Protein AF-A0A6P1VXN0-F1 (afdb_monomer)

Foldseek 3Di:
DDDDDDDDDPDPPPPPPPPPFDFDPDDPQPLQDPLDTHGPDDFAFDPVVLVVLLVPDFLCVLVVVQDDWDDDPQWIWDCDPQDDDDDIQWIGHRVVQKIARPPPGDMDHSLSVCCRRSVDDSVSSSVVSCVVVVHRTHTDDPPPCPDPPPDDDPD

Sequence (155 aa):
MDTALNTKLPGIERRQAVIKISYSGSDANPNTPASYKKPLSNPMIDSYFLDKLRAQADIVFIIGELWEIKKAGSNYKGCCPFHTEKSPSFSVSPSKQIFKCYGCGKGGDLFRFVQDFKRLTFSEAVHYVADRYNETVIYERPINRTRSRFHDLDL

pLDDT: mean 82.12, std 21.3, range [31.36, 98.81]

Solvent-accessible surface area (backbone atoms only — not comparable to full-atom values): 9958 Å² total; per-residue (Å²): 140,83,84,78,84,84,79,79,73,86,73,80,78,74,77,81,75,76,76,88,72,56,62,52,81,80,74,89,52,92,69,59,38,90,86,59,65,53,53,74,59,89,74,53,64,27,62,68,55,53,52,52,50,58,72,70,55,53,43,60,61,60,45,52,77,75,42,80,62,41,84,54,88,86,31,30,34,23,58,44,93,87,51,95,68,92,62,67,40,20,38,36,34,67,92,74,44,34,40,38,27,74,77,81,65,53,64,40,42,52,54,55,48,41,16,71,72,58,73,38,54,70,68,44,22,50,41,45,54,27,59,80,70,75,47,80,89,55,61,51,77,82,80,80,78,72,77,81,75,83,70,86,83,91,126

Structure (mmCIF, N/CA/C/O backbone):
data_AF-A0A6P1VXN0-F1
#
_entry.id   AF-A0A6P1VXN0-F1
#
loop_
_atom_site.group_PDB
_atom_site.id
_atom_site.type_symbol
_atom_site.label_atom_id
_atom_site.label_alt_id
_atom_site.label_comp_id
_atom_site.label_asym_id
_atom_site.label_entity_id
_atom_site.label_seq_id
_atom_site.pdbx_PDB_ins_code
_atom_site.Cartn_x
_atom_site.Cartn_y
_atom_site.Cartn_z
_atom_site.occupancy
_atom_site.B_iso_or_equiv
_atom_site.auth_seq_id
_atom_site.auth_comp_id
_atom_site.auth_asym_id
_atom_site.auth_atom_id
_atom_site.pdbx_PDB_model_num
ATOM 1 N N . MET A 1 1 ? 7.209 42.919 -34.177 1.00 42.38 1 MET A N 1
ATOM 2 C CA . MET A 1 1 ? 7.849 41.910 -35.051 1.00 42.38 1 MET A CA 1
ATOM 3 C C . MET A 1 1 ? 8.974 41.348 -34.213 1.00 42.38 1 MET A C 1
ATOM 5 O O . MET A 1 1 ? 10.085 41.838 -34.306 1.00 42.38 1 MET A O 1
ATOM 9 N N . ASP A 1 2 ? 8.658 40.417 -33.316 1.00 31.36 2 ASP A N 1
ATOM 10 C CA . ASP A 1 2 ? 9.599 39.991 -32.278 1.00 31.36 2 ASP A CA 1
ATOM 11 C C . ASP A 1 2 ? 9.787 38.485 -32.371 1.00 31.36 2 ASP A C 1
ATOM 13 O O . ASP A 1 2 ? 8.988 37.687 -31.884 1.00 31.36 2 ASP A O 1
ATOM 17 N N . THR A 1 3 ? 10.840 38.109 -33.090 1.00 35.53 3 THR A N 1
ATOM 18 C CA . THR A 1 3 ? 11.276 36.728 -33.260 1.00 35.53 3 THR A CA 1
ATOM 19 C C . THR A 1 3 ? 12.139 36.361 -32.056 1.00 35.53 3 THR A C 1
ATOM 21 O O . THR A 1 3 ? 13.299 36.761 -31.967 1.00 35.53 3 THR A O 1
ATOM 24 N N . ALA A 1 4 ? 11.563 35.631 -31.101 1.00 37.44 4 ALA A N 1
ATOM 25 C CA . ALA A 1 4 ? 12.277 35.136 -29.931 1.00 37.44 4 ALA A CA 1
ATOM 26 C C . ALA A 1 4 ? 13.344 34.100 -30.329 1.00 37.44 4 ALA A C 1
ATOM 28 O O . ALA A 1 4 ? 13.081 33.152 -31.072 1.00 37.44 4 ALA A O 1
ATOM 29 N N . LEU A 1 5 ? 14.556 34.301 -29.805 1.00 39.12 5 LEU A N 1
ATOM 30 C CA . LEU A 1 5 ? 15.696 33.405 -29.943 1.00 39.12 5 LEU A CA 1
ATOM 31 C C . LEU A 1 5 ? 15.384 32.037 -29.317 1.00 39.12 5 LEU A C 1
ATOM 33 O O . LEU A 1 5 ? 15.075 31.915 -28.134 1.00 39.12 5 LEU A O 1
ATOM 37 N N . ASN A 1 6 ? 15.518 31.007 -30.141 1.00 36.41 6 ASN A N 1
ATOM 38 C CA . ASN A 1 6 ? 15.432 29.597 -29.803 1.00 36.41 6 ASN A CA 1
ATOM 39 C C . ASN A 1 6 ? 16.702 29.146 -29.056 1.00 36.41 6 ASN A C 1
ATOM 41 O O . ASN A 1 6 ? 17.713 28.838 -29.688 1.00 36.41 6 ASN A O 1
ATOM 45 N N . THR A 1 7 ? 16.668 29.078 -27.725 1.00 35.34 7 THR A N 1
ATOM 46 C CA . THR A 1 7 ? 17.678 28.355 -26.934 1.00 35.34 7 THR A CA 1
ATOM 47 C C . THR A 1 7 ? 17.169 26.960 -26.599 1.00 35.34 7 THR A C 1
ATOM 49 O O . THR A 1 7 ? 16.575 26.685 -25.558 1.00 35.34 7 THR A O 1
ATOM 52 N N . LYS A 1 8 ? 17.434 26.046 -27.531 1.00 39.56 8 LYS A N 1
ATOM 53 C CA . LYS A 1 8 ? 17.284 24.603 -27.364 1.00 39.56 8 LYS A CA 1
ATOM 54 C C . LYS A 1 8 ? 18.252 24.133 -26.269 1.00 39.56 8 LYS A C 1
ATOM 56 O O . LYS A 1 8 ? 19.452 24.018 -26.509 1.00 39.56 8 LYS A O 1
ATOM 61 N N . LEU A 1 9 ? 17.742 23.873 -25.064 1.00 39.38 9 LEU A N 1
ATOM 62 C CA . LEU A 1 9 ? 18.465 23.096 -24.052 1.00 39.38 9 LEU A CA 1
ATOM 63 C C . LEU A 1 9 ? 18.841 21.738 -24.676 1.00 39.38 9 LEU A C 1
ATOM 65 O O . LEU A 1 9 ? 17.969 21.109 -25.286 1.00 39.38 9 LEU A O 1
ATOM 69 N N . PRO A 1 10 ? 20.098 21.267 -24.569 1.00 36.75 10 PRO A N 1
ATOM 70 C CA . PRO A 1 10 ? 20.485 19.977 -25.116 1.00 36.75 10 PRO A CA 1
ATOM 71 C C . PRO A 1 10 ? 19.831 18.878 -24.276 1.00 36.75 10 PRO A C 1
ATOM 73 O O . PRO A 1 10 ? 20.338 18.454 -23.239 1.00 36.75 10 PRO A O 1
ATOM 76 N N . GLY A 1 11 ? 18.653 18.447 -24.725 1.00 36.84 11 GLY A N 1
ATOM 77 C CA . GLY A 1 11 ? 17.973 17.273 -24.217 1.00 36.84 11 GLY A CA 1
ATOM 78 C C . GLY A 1 11 ? 18.866 16.063 -24.439 1.00 36.84 11 GLY A C 1
ATOM 79 O O . GLY A 1 11 ? 19.146 15.680 -25.572 1.00 36.84 11 GLY A O 1
ATOM 80 N N . ILE A 1 12 ? 19.318 15.465 -23.341 1.00 44.69 12 ILE A N 1
ATOM 81 C CA . ILE A 1 12 ? 19.850 14.109 -23.337 1.00 44.69 12 ILE A CA 1
ATOM 82 C C . ILE A 1 12 ? 18.691 13.216 -23.786 1.00 44.69 12 ILE A C 1
ATOM 84 O O . ILE A 1 12 ? 17.865 12.803 -22.972 1.00 44.69 12 ILE A O 1
ATOM 88 N N . GLU A 1 13 ? 18.603 12.932 -25.085 1.00 42.88 13 GLU A N 1
ATOM 89 C CA . GLU A 1 13 ? 17.807 11.821 -25.591 1.00 42.88 13 GLU A CA 1
ATOM 90 C C . GLU A 1 13 ? 18.414 10.548 -25.002 1.00 42.88 13 GLU A C 1
ATOM 92 O O . GLU A 1 13 ? 19.353 9.950 -25.537 1.00 42.88 13 GLU A O 1
ATOM 97 N N . ARG A 1 14 ? 17.910 10.150 -23.829 1.00 49.09 14 ARG A N 1
ATOM 98 C CA . ARG A 1 14 ? 18.186 8.848 -23.237 1.00 49.09 14 ARG A CA 1
ATOM 99 C C . ARG A 1 14 ? 17.626 7.814 -24.205 1.00 49.09 14 ARG A C 1
ATOM 101 O O . ARG A 1 14 ? 16.465 7.435 -24.097 1.00 49.09 14 ARG A O 1
ATOM 108 N N . ARG A 1 15 ? 18.451 7.364 -25.156 1.00 41.81 15 ARG A N 1
ATOM 109 C CA . ARG A 1 15 ? 18.159 6.211 -26.010 1.00 41.81 15 ARG A CA 1
ATOM 110 C C . ARG A 1 15 ? 17.721 5.072 -25.091 1.00 41.81 15 ARG A C 1
ATOM 112 O O . ARG A 1 15 ? 18.537 4.527 -24.333 1.00 41.81 15 ARG A O 1
ATOM 119 N N . GLN A 1 16 ? 16.427 4.768 -25.115 1.00 35.69 16 GLN A N 1
ATOM 120 C CA . GLN A 1 16 ? 15.846 3.602 -24.471 1.00 35.69 16 GLN A CA 1
ATOM 121 C C . GLN A 1 16 ? 16.356 2.376 -25.231 1.00 35.69 16 GLN A C 1
ATOM 123 O O . GLN A 1 16 ? 15.726 1.877 -26.155 1.00 35.69 16 GLN A O 1
ATOM 128 N N . ALA A 1 17 ? 17.553 1.907 -24.883 1.00 40.16 17 ALA A N 1
ATOM 129 C CA . ALA A 1 17 ? 17.945 0.550 -25.216 1.00 40.16 17 ALA A CA 1
ATOM 130 C C . ALA A 1 17 ? 17.149 -0.355 -24.275 1.00 40.16 17 ALA A C 1
ATOM 132 O O . ALA A 1 17 ? 17.492 -0.484 -23.099 1.00 40.16 17 ALA A O 1
ATOM 133 N N . VAL A 1 18 ? 16.041 -0.897 -24.779 1.00 41.38 18 VAL A N 1
ATOM 134 C CA . VAL A 1 18 ? 15.225 -1.882 -24.070 1.00 41.38 18 VAL A CA 1
ATOM 135 C C . VAL A 1 18 ? 16.138 -3.055 -23.717 1.00 41.38 18 VAL A C 1
ATOM 137 O O . VAL A 1 18 ? 16.689 -3.714 -24.601 1.00 41.38 18 VAL A O 1
ATOM 140 N N . ILE A 1 19 ? 16.354 -3.280 -22.422 1.00 53.78 19 ILE A N 1
ATOM 141 C CA . ILE A 1 19 ? 17.071 -4.457 -21.931 1.00 53.78 19 ILE A CA 1
ATOM 142 C C . ILE A 1 19 ? 16.295 -5.672 -22.445 1.00 53.78 19 ILE A C 1
ATOM 144 O O . ILE A 1 19 ? 15.108 -5.808 -22.154 1.00 53.78 19 ILE A O 1
ATOM 148 N N . LYS A 1 20 ? 16.939 -6.562 -23.209 1.00 52.31 20 LYS A N 1
ATOM 149 C CA . LYS A 1 20 ? 16.364 -7.878 -23.511 1.00 52.31 20 LYS A CA 1
ATOM 150 C C . LYS A 1 20 ? 16.425 -8.716 -22.234 1.00 52.31 20 LYS A C 1
ATOM 152 O O . LYS A 1 20 ? 17.360 -9.483 -22.033 1.00 52.31 20 LYS A O 1
ATOM 157 N N . ILE A 1 21 ? 15.470 -8.498 -21.336 1.00 58.91 21 ILE A N 1
ATOM 158 C CA . ILE A 1 21 ? 15.250 -9.367 -20.186 1.00 58.91 21 ILE A CA 1
ATOM 159 C C . ILE A 1 21 ? 14.633 -10.650 -20.742 1.00 58.91 21 ILE A C 1
ATOM 161 O O . ILE A 1 21 ? 13.598 -10.615 -21.405 1.00 58.91 21 ILE A O 1
ATOM 165 N N . SER A 1 22 ? 15.296 -11.779 -20.522 1.00 60.34 22 SER A N 1
ATOM 166 C CA . SER A 1 22 ? 14.689 -13.084 -20.763 1.00 60.34 22 SER A CA 1
ATOM 167 C C . SER A 1 22 ? 13.747 -13.389 -19.601 1.00 60.34 22 SER A C 1
ATOM 169 O O . SER A 1 22 ? 14.116 -13.175 -18.446 1.00 60.34 22 SER A O 1
ATOM 171 N N . TYR A 1 23 ? 12.551 -13.888 -19.894 1.00 65.56 23 TYR A N 1
ATOM 172 C CA . TYR A 1 23 ? 11.513 -14.167 -18.901 1.00 65.56 23 TYR A CA 1
ATOM 173 C C . TYR A 1 23 ? 11.231 -15.674 -18.832 1.00 65.56 23 TYR A C 1
ATOM 175 O O . TYR A 1 23 ? 11.302 -16.348 -19.862 1.00 65.56 23 TYR A O 1
ATOM 183 N N . SER A 1 24 ? 10.915 -16.217 -17.652 1.00 63.59 24 SER A N 1
ATOM 184 C CA . SER A 1 24 ? 10.372 -17.581 -17.541 1.00 63.59 24 SER A CA 1
ATOM 185 C C . SER A 1 24 ? 8.866 -17.608 -17.817 1.00 63.59 24 SER A C 1
ATOM 187 O O . SER A 1 24 ? 8.190 -16.584 -17.730 1.00 63.59 24 SER A O 1
ATOM 189 N N . GLY A 1 25 ? 8.334 -18.802 -18.108 1.00 56.19 25 GLY A N 1
ATOM 190 C CA . GLY A 1 25 ? 6.890 -19.057 -18.112 1.00 56.19 25 GLY A CA 1
ATOM 191 C C . GLY A 1 25 ? 6.230 -18.779 -16.753 1.00 56.19 25 GLY A C 1
ATOM 192 O O . GLY A 1 25 ? 6.917 -18.715 -15.732 1.00 56.19 25 GLY A O 1
ATOM 193 N N . SER A 1 26 ? 4.905 -18.590 -16.803 1.00 55.38 26 SER A N 1
ATOM 194 C CA . SER A 1 26 ? 4.009 -18.023 -15.779 1.00 55.38 26 SER A CA 1
ATOM 195 C C . SER A 1 26 ? 4.376 -18.323 -14.325 1.00 55.38 26 SER A C 1
ATOM 197 O O . SER A 1 26 ? 4.496 -19.481 -13.923 1.00 55.38 26 SER A O 1
ATOM 199 N N . ASP A 1 27 ? 4.441 -17.266 -13.520 1.00 59.53 27 ASP A N 1
ATOM 200 C CA . ASP A 1 27 ? 4.428 -17.357 -12.067 1.00 59.53 27 ASP A CA 1
ATOM 201 C C . ASP A 1 27 ? 3.174 -18.093 -11.587 1.00 59.53 27 ASP A C 1
ATOM 203 O O . ASP A 1 27 ? 2.053 -17.697 -11.886 1.00 59.53 27 ASP A O 1
ATOM 207 N N . ALA A 1 28 ? 3.353 -19.176 -10.829 1.00 65.19 28 ALA A N 1
ATOM 208 C CA . ALA A 1 28 ? 2.249 -19.980 -10.299 1.00 65.19 28 ALA A CA 1
ATOM 209 C C . ALA A 1 28 ? 1.452 -19.277 -9.178 1.00 65.19 28 ALA A C 1
ATOM 211 O O . ALA A 1 28 ? 0.539 -19.875 -8.608 1.00 65.19 28 ALA A O 1
ATOM 212 N N . ASN A 1 29 ? 1.804 -18.038 -8.815 1.00 78.75 29 ASN A N 1
ATOM 213 C CA . ASN A 1 29 ? 1.102 -17.290 -7.781 1.00 78.75 29 ASN A CA 1
ATOM 214 C C . ASN A 1 29 ? -0.100 -16.548 -8.400 1.00 78.75 29 ASN A C 1
ATOM 216 O O . ASN A 1 29 ? 0.091 -15.628 -9.192 1.00 78.75 29 ASN A O 1
ATOM 220 N N . PRO A 1 30 ? -1.347 -16.888 -8.019 1.00 81.00 30 PRO A N 1
ATOM 221 C CA . PRO A 1 30 ? -2.543 -16.258 -8.581 1.00 81.00 30 PRO A CA 1
ATOM 222 C C . PRO A 1 30 ? -2.686 -14.770 -8.221 1.00 81.00 30 PRO A C 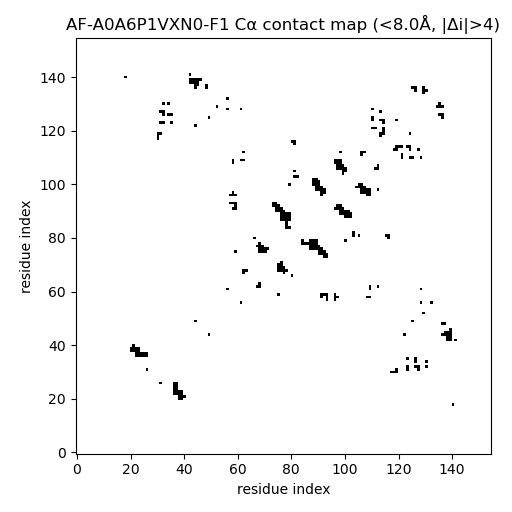1
ATOM 224 O O . PRO A 1 30 ? -3.532 -14.089 -8.791 1.00 81.00 30 PRO A O 1
ATOM 227 N N . ASN A 1 31 ? -1.891 -14.257 -7.274 1.00 85.94 31 ASN A N 1
ATOM 228 C CA . ASN A 1 31 ? -1.872 -12.837 -6.921 1.00 85.94 31 ASN A CA 1
ATOM 229 C C . ASN A 1 31 ? -0.847 -12.022 -7.722 1.00 85.94 31 ASN A C 1
ATOM 231 O O . ASN A 1 31 ? -0.795 -10.801 -7.546 1.00 85.94 31 ASN A O 1
ATOM 235 N N . THR A 1 32 ? -0.011 -12.666 -8.542 1.00 84.56 32 THR A N 1
ATOM 236 C CA . THR A 1 32 ? 1.003 -11.979 -9.342 1.00 84.56 32 THR A CA 1
ATOM 237 C C . THR A 1 32 ? 0.325 -11.020 -10.332 1.00 84.56 32 THR A C 1
ATOM 239 O O . THR A 1 32 ? -0.626 -11.419 -11.009 1.00 84.56 32 THR A O 1
ATOM 242 N N . PRO A 1 33 ? 0.770 -9.751 -10.423 1.00 83.88 33 PRO A N 1
ATOM 243 C CA . PRO A 1 33 ? 0.208 -8.792 -11.372 1.00 83.88 33 PRO A CA 1
ATOM 244 C C . PRO A 1 33 ? 0.340 -9.283 -12.812 1.00 83.88 33 PRO A C 1
ATOM 246 O O . PRO A 1 33 ? 1.372 -9.834 -13.185 1.00 83.88 33 PRO A O 1
ATOM 249 N N . ALA A 1 34 ? -0.673 -9.039 -13.644 1.00 81.88 34 ALA A N 1
ATOM 250 C CA . ALA A 1 34 ? -0.670 -9.493 -15.037 1.00 81.88 34 ALA A CA 1
ATOM 251 C C . ALA A 1 34 ? 0.457 -8.859 -15.878 1.00 81.88 34 ALA A C 1
ATOM 253 O O . ALA A 1 34 ? 0.896 -9.446 -16.868 1.00 81.88 34 ALA A O 1
ATOM 254 N N . SER A 1 35 ? 0.927 -7.669 -15.493 1.00 81.44 35 SER A N 1
ATOM 255 C CA . SER A 1 35 ? 2.077 -7.004 -16.112 1.00 81.44 35 SER A CA 1
ATOM 256 C C . SER A 1 35 ? 3.413 -7.652 -15.746 1.00 81.44 35 SER A C 1
ATOM 258 O O . SER A 1 35 ? 4.379 -7.549 -16.511 1.00 81.44 35 SER A O 1
ATOM 260 N N . TYR A 1 36 ? 3.475 -8.348 -14.608 1.00 83.94 36 TYR A N 1
ATOM 261 C CA . TYR A 1 36 ? 4.696 -8.971 -14.142 1.00 83.94 36 TYR A CA 1
ATOM 262 C C . TYR A 1 36 ? 5.012 -10.211 -14.970 1.00 83.94 36 TYR A C 1
ATOM 264 O O . TYR A 1 36 ? 4.200 -11.116 -15.160 1.00 83.94 36 TYR A O 1
ATOM 272 N N . LYS A 1 37 ? 6.255 -10.264 -15.433 1.00 82.19 37 LYS A N 1
ATOM 273 C CA . LYS A 1 37 ? 6.850 -11.448 -16.037 1.00 82.19 37 LYS A CA 1
ATOM 274 C C . LYS A 1 37 ? 8.103 -11.756 -15.239 1.00 82.19 37 LYS A C 1
ATOM 276 O O . LY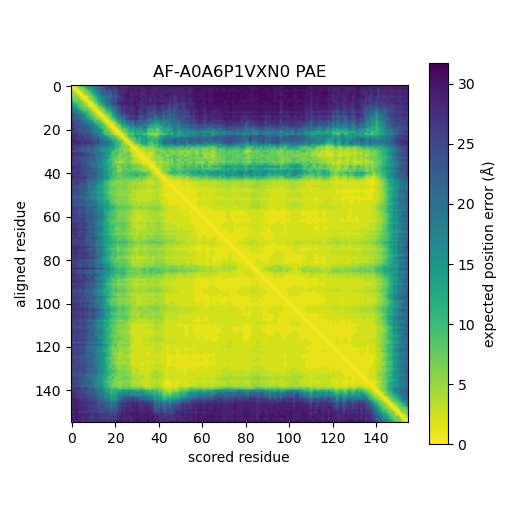S A 1 37 ? 8.985 -10.896 -15.178 1.00 82.19 37 LYS A O 1
ATOM 281 N N . LYS A 1 38 ? 8.208 -12.954 -14.651 1.00 79.81 38 LYS A N 1
ATOM 282 C CA . LYS A 1 38 ? 9.413 -13.344 -13.909 1.00 79.81 38 LYS A CA 1
ATOM 283 C C . LYS A 1 38 ? 10.656 -13.242 -14.798 1.00 79.81 38 LYS A C 1
ATOM 285 O O . LYS A 1 38 ? 10.745 -13.965 -15.795 1.00 79.81 38 LYS A O 1
ATOM 290 N N . PRO A 1 39 ? 11.628 -12.386 -14.450 1.00 75.69 39 PRO A N 1
ATOM 291 C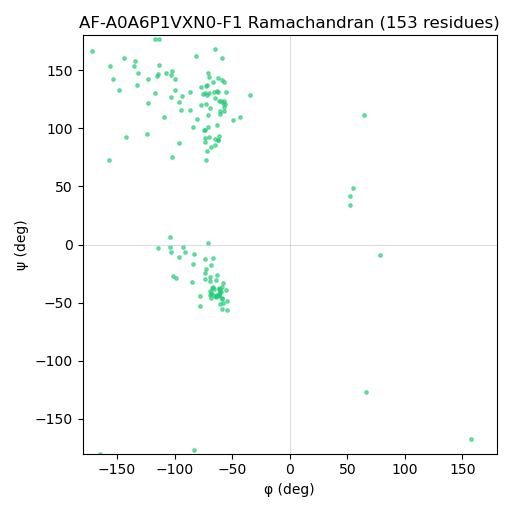 CA . PRO A 1 39 ? 12.905 -12.348 -15.143 1.00 75.69 39 PRO A CA 1
ATOM 292 C C . PRO A 1 39 ? 13.728 -13.610 -14.825 1.00 75.69 39 PRO A C 1
ATOM 294 O O . PRO A 1 39 ? 13.696 -14.123 -13.709 1.00 75.69 39 PRO A O 1
ATOM 297 N N . LEU A 1 40 ? 14.487 -14.118 -15.805 1.00 68.75 40 LEU A N 1
ATOM 298 C CA . LEU A 1 40 ? 15.411 -15.253 -15.614 1.00 68.75 40 LEU A CA 1
ATOM 299 C C . LEU A 1 40 ? 16.615 -14.899 -14.722 1.00 68.75 40 LEU A C 1
ATOM 301 O O . LEU A 1 40 ? 17.297 -15.789 -14.221 1.00 68.75 40 LEU A O 1
ATOM 305 N N . SER A 1 41 ? 16.886 -13.609 -14.536 1.00 77.44 41 SER A N 1
ATOM 306 C CA . SER A 1 41 ? 17.831 -13.071 -13.555 1.00 77.44 41 SER A CA 1
ATOM 307 C C . SER A 1 41 ? 17.078 -12.265 -12.493 1.00 77.44 41 SER A C 1
ATOM 309 O O . SER A 1 41 ? 15.872 -12.081 -12.603 1.00 77.44 41 SER A O 1
ATOM 311 N N . ASN A 1 42 ? 17.771 -11.754 -11.470 1.00 78.12 42 ASN A N 1
ATOM 312 C CA . ASN A 1 42 ? 17.191 -10.810 -10.508 1.00 78.12 42 ASN A CA 1
ATOM 313 C C . ASN A 1 42 ? 17.658 -9.372 -10.826 1.00 78.12 42 ASN A C 1
ATOM 315 O O . ASN A 1 42 ? 18.583 -8.885 -10.171 1.00 78.12 42 ASN A O 1
ATOM 319 N N . PRO A 1 43 ? 17.123 -8.714 -11.878 1.00 83.44 43 PRO A N 1
ATOM 320 C CA . PRO A 1 43 ? 17.526 -7.363 -12.242 1.00 83.44 43 PRO A CA 1
ATOM 321 C C . PRO A 1 43 ? 17.101 -6.368 -11.160 1.00 83.44 43 PRO A C 1
ATOM 323 O O . PRO A 1 43 ? 16.000 -6.450 -10.612 1.00 83.44 43 PRO A O 1
ATOM 326 N N . MET A 1 44 ? 17.972 -5.405 -10.873 1.00 88.56 44 MET A N 1
ATOM 327 C CA . MET A 1 44 ? 17.657 -4.330 -9.936 1.00 88.56 44 MET A CA 1
ATOM 328 C C . MET A 1 44 ? 16.660 -3.368 -10.585 1.00 88.56 44 MET A C 1
ATOM 330 O O . MET A 1 44 ? 16.783 -3.037 -11.763 1.00 88.56 44 MET A O 1
ATOM 334 N N . ILE A 1 45 ? 15.642 -2.957 -9.832 1.00 91.88 45 ILE A N 1
ATOM 335 C CA . ILE A 1 45 ? 14.687 -1.934 -10.272 1.00 91.88 45 ILE A CA 1
ATOM 336 C C . ILE A 1 45 ? 15.408 -0.586 -10.252 1.00 91.88 45 ILE A C 1
ATOM 338 O O . ILE A 1 45 ? 16.135 -0.305 -9.300 1.00 91.88 45 ILE A O 1
ATOM 342 N N . ASP A 1 46 ? 15.204 0.226 -11.289 1.00 94.19 46 ASP A N 1
ATOM 343 C CA . ASP A 1 46 ? 15.792 1.560 -11.386 1.00 94.19 46 ASP A CA 1
ATOM 344 C C . ASP A 1 46 ? 15.399 2.399 -10.164 1.00 94.19 46 ASP A C 1
ATOM 346 O O . ASP A 1 46 ? 14.217 2.594 -9.867 1.00 94.19 46 ASP A O 1
ATOM 350 N N . SER A 1 47 ? 16.408 2.854 -9.423 1.00 93.38 47 SER A N 1
ATOM 351 C CA . SER A 1 47 ? 16.221 3.572 -8.157 1.00 93.38 47 SER A CA 1
ATOM 352 C C . SER A 1 47 ? 15.408 4.856 -8.326 1.00 93.38 47 SER A C 1
ATOM 354 O O . SER A 1 47 ? 14.504 5.116 -7.534 1.00 93.38 47 SER A O 1
ATOM 356 N N . TYR A 1 48 ? 15.656 5.616 -9.396 1.00 95.06 48 TYR A N 1
ATOM 357 C CA . TYR A 1 48 ? 14.906 6.836 -9.689 1.00 95.06 48 TYR A CA 1
ATOM 358 C C . TYR A 1 48 ? 13.429 6.541 -9.980 1.00 95.06 48 TYR A C 1
ATOM 360 O O . TYR A 1 48 ? 12.546 7.223 -9.455 1.00 95.06 48 TYR A O 1
ATOM 368 N N . PHE A 1 49 ? 13.142 5.508 -10.777 1.00 95.69 49 PHE A N 1
ATOM 369 C CA . PHE A 1 49 ? 11.777 5.038 -11.002 1.00 95.69 49 PHE A CA 1
ATOM 370 C C . PHE A 1 49 ? 11.096 4.619 -9.693 1.00 95.69 49 PHE A C 1
ATOM 372 O O . PHE A 1 49 ? 9.964 5.028 -9.437 1.00 95.69 49 PHE A O 1
ATOM 379 N N . LEU A 1 50 ? 11.779 3.834 -8.855 1.00 96.00 50 LEU A N 1
ATOM 380 C CA . LEU A 1 50 ? 11.226 3.355 -7.590 1.00 96.00 50 LEU A CA 1
ATOM 381 C C . LEU A 1 50 ? 10.878 4.514 -6.645 1.00 96.00 50 LEU A C 1
ATOM 383 O O . LEU A 1 50 ? 9.814 4.505 -6.024 1.00 96.00 50 LEU A O 1
ATOM 387 N N . ASP A 1 51 ? 11.747 5.520 -6.557 1.00 96.25 51 ASP A N 1
ATOM 388 C CA . ASP A 1 51 ? 11.522 6.701 -5.725 1.00 96.25 51 ASP A CA 1
ATOM 389 C C . ASP A 1 51 ? 10.387 7.573 -6.264 1.00 96.25 51 ASP A C 1
ATOM 391 O O . ASP A 1 51 ? 9.531 8.009 -5.490 1.00 96.25 51 ASP A O 1
ATOM 395 N N . LYS A 1 52 ? 10.320 7.761 -7.590 1.00 97.12 52 LYS A N 1
ATOM 396 C CA . LYS A 1 52 ? 9.203 8.445 -8.255 1.00 97.12 52 LYS A CA 1
ATOM 397 C C . LYS A 1 52 ? 7.877 7.747 -7.946 1.00 97.12 52 LYS A C 1
ATOM 399 O O . LYS A 1 52 ? 6.938 8.402 -7.498 1.00 97.12 52 LYS A O 1
ATOM 404 N N . LEU A 1 53 ? 7.815 6.427 -8.129 1.00 96.69 53 LEU A N 1
ATOM 405 C CA . LEU A 1 53 ? 6.608 5.646 -7.872 1.00 96.69 53 LEU A CA 1
ATOM 406 C C . LEU A 1 53 ? 6.193 5.741 -6.399 1.00 96.69 53 LEU A C 1
ATOM 408 O O . LEU A 1 53 ? 5.021 5.961 -6.108 1.00 96.69 53 LEU A O 1
ATOM 412 N N . ARG A 1 54 ? 7.151 5.644 -5.466 1.00 95.31 54 ARG A N 1
ATOM 413 C CA . ARG A 1 54 ? 6.886 5.789 -4.027 1.00 95.31 54 ARG A CA 1
ATOM 414 C C . ARG A 1 54 ? 6.338 7.172 -3.669 1.00 95.31 54 ARG A C 1
ATOM 416 O O . ARG A 1 54 ? 5.490 7.264 -2.793 1.00 95.31 54 ARG A O 1
ATOM 423 N N . ALA A 1 55 ? 6.820 8.231 -4.319 1.00 95.44 55 ALA A N 1
ATOM 424 C CA . ALA A 1 55 ? 6.361 9.596 -4.070 1.00 95.44 55 ALA A CA 1
ATOM 425 C C . ALA A 1 55 ? 4.962 9.877 -4.645 1.00 95.44 55 ALA A C 1
ATOM 427 O O . ALA A 1 55 ? 4.240 10.717 -4.114 1.00 95.44 55 ALA A O 1
ATOM 428 N N . GLN A 1 56 ? 4.587 9.200 -5.733 1.00 95.81 56 GLN A N 1
ATOM 429 C CA . GLN A 1 56 ? 3.274 9.345 -6.367 1.00 95.81 56 GLN A CA 1
ATOM 430 C C . GLN A 1 56 ? 2.199 8.466 -5.720 1.00 95.81 56 GLN A C 1
ATOM 432 O O . GLN A 1 56 ? 1.025 8.837 -5.723 1.00 95.81 56 GLN A O 1
ATOM 437 N N . ALA A 1 57 ? 2.584 7.299 -5.205 1.00 96.75 57 ALA A N 1
ATOM 438 C CA . ALA A 1 57 ? 1.643 6.334 -4.671 1.00 96.75 57 ALA A CA 1
ATOM 439 C C . ALA A 1 57 ? 1.103 6.745 -3.294 1.00 96.75 57 ALA A C 1
ATOM 441 O O . ALA A 1 57 ? 1.870 7.031 -2.379 1.00 96.75 57 ALA A O 1
ATOM 442 N N . ASP A 1 58 ? -0.222 6.720 -3.132 1.00 97.44 58 ASP A N 1
ATOM 443 C CA . ASP A 1 58 ? -0.880 6.979 -1.851 1.00 97.44 58 ASP A CA 1
ATOM 444 C C . ASP A 1 58 ? -1.156 5.660 -1.126 1.00 97.44 58 ASP A C 1
ATOM 446 O O . ASP A 1 58 ? -1.960 4.829 -1.563 1.00 97.44 58 ASP A O 1
ATOM 450 N N . ILE A 1 59 ? -0.509 5.477 0.025 1.00 98.25 59 ILE A N 1
ATOM 451 C CA . ILE A 1 59 ? -0.697 4.297 0.866 1.00 98.25 59 ILE A CA 1
ATOM 452 C C . ILE A 1 59 ? -2.156 4.098 1.299 1.00 98.25 59 ILE A C 1
ATOM 454 O O . ILE A 1 59 ? -2.589 2.956 1.451 1.00 98.25 59 ILE A O 1
ATOM 458 N N . VAL A 1 60 ? -2.928 5.173 1.504 1.00 98.44 60 VAL A N 1
ATOM 459 C CA . VAL A 1 60 ? -4.330 5.064 1.936 1.00 98.44 60 VAL A CA 1
ATOM 460 C C . VAL A 1 60 ? -5.176 4.483 0.818 1.00 98.44 60 VAL A C 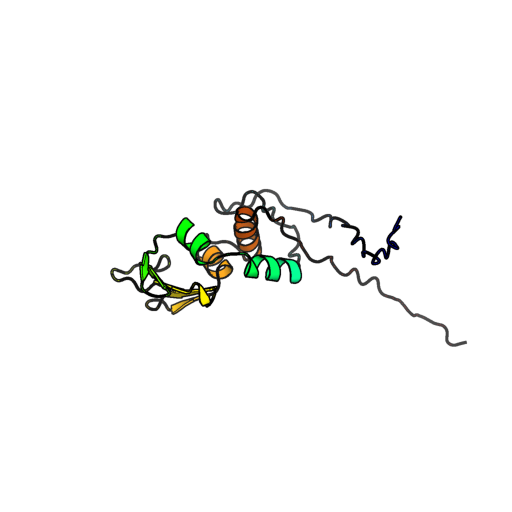1
ATOM 462 O O . VAL A 1 60 ? -5.984 3.597 1.080 1.00 98.44 60 VAL A O 1
ATOM 465 N N . PHE A 1 61 ? -4.960 4.955 -0.410 1.00 97.81 61 PHE A N 1
ATOM 466 C CA . PHE A 1 61 ? -5.629 4.445 -1.599 1.00 97.81 61 PHE A CA 1
ATOM 467 C C . PHE A 1 61 ? -5.352 2.946 -1.773 1.00 97.81 61 PHE A C 1
ATOM 469 O O . PHE A 1 61 ? -6.282 2.144 -1.750 1.00 97.81 61 PHE A O 1
ATOM 476 N N . ILE A 1 62 ? -4.076 2.550 -1.813 1.00 97.94 62 ILE A N 1
ATOM 477 C CA . ILE A 1 62 ? -3.687 1.149 -2.042 1.00 97.94 62 ILE A CA 1
ATOM 478 C C . ILE A 1 62 ? -4.178 0.219 -0.925 1.00 97.94 62 ILE A C 1
ATOM 480 O O . ILE A 1 62 ? -4.670 -0.875 -1.202 1.00 97.94 62 ILE A O 1
ATOM 484 N N . ILE A 1 63 ? -4.049 0.621 0.344 1.00 98.38 63 ILE A N 1
ATOM 485 C CA . ILE A 1 63 ? -4.536 -0.205 1.457 1.00 98.38 63 ILE A CA 1
ATOM 486 C C . ILE A 1 63 ? -6.065 -0.253 1.459 1.00 98.38 63 ILE A C 1
ATOM 488 O O . ILE A 1 63 ? -6.614 -1.325 1.684 1.00 98.38 63 ILE A O 1
ATOM 492 N N . GLY A 1 64 ? -6.744 0.862 1.184 1.00 97.88 64 GLY A N 1
ATOM 493 C CA . GLY A 1 64 ? -8.205 0.940 1.160 1.00 97.88 64 GLY A CA 1
ATOM 494 C C . GLY A 1 64 ? -8.854 0.083 0.072 1.00 97.88 64 GLY A C 1
ATOM 495 O O . GLY A 1 64 ? -9.944 -0.438 0.288 1.00 97.88 64 GLY A O 1
ATOM 496 N N . GLU A 1 65 ? -8.176 -0.132 -1.059 1.00 96.50 65 GLU A N 1
ATOM 497 C CA . GLU A 1 65 ? -8.613 -1.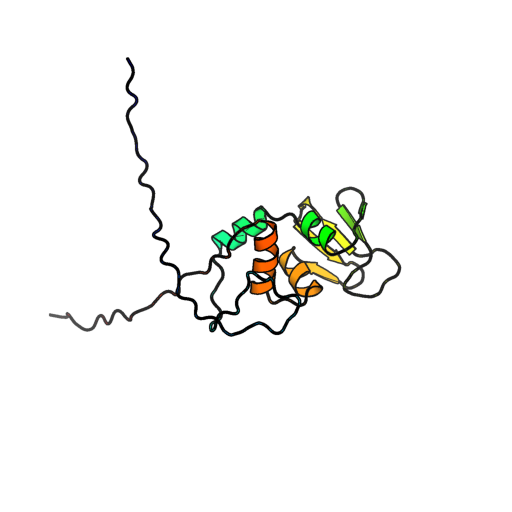095 -2.084 1.00 96.50 65 GLU A CA 1
ATOM 498 C C . GLU A 1 65 ? -8.495 -2.556 -1.623 1.00 96.50 65 GLU A C 1
ATOM 500 O O . GLU A 1 65 ? -9.210 -3.433 -2.106 1.00 96.50 65 GLU A O 1
ATOM 505 N N . LEU A 1 66 ? -7.557 -2.838 -0.718 1.00 97.00 66 LEU A N 1
ATOM 506 C CA . LEU A 1 66 ? -7.206 -4.193 -0.298 1.00 97.00 66 LEU A CA 1
ATOM 507 C C . LEU A 1 66 ? -7.861 -4.610 1.014 1.00 97.00 66 LEU A C 1
ATOM 509 O O . LEU A 1 66 ? -8.067 -5.803 1.246 1.00 97.00 66 LEU A O 1
ATOM 513 N N . TRP A 1 67 ? -8.139 -3.651 1.889 1.00 97.88 67 TRP A N 1
ATOM 514 C CA . TRP A 1 67 ? -8.576 -3.910 3.245 1.00 97.88 67 TRP A CA 1
ATOM 515 C C . TRP A 1 67 ? -9.411 -2.765 3.808 1.00 97.88 67 TRP A C 1
ATOM 517 O O . TRP A 1 67 ? -9.117 -1.588 3.599 1.00 97.88 67 TRP A O 1
ATOM 527 N N . GLU A 1 68 ? -10.433 -3.113 4.588 1.00 97.25 68 GLU A N 1
ATOM 528 C CA . GLU A 1 68 ? -11.323 -2.122 5.182 1.00 97.25 68 GLU A CA 1
ATOM 529 C C . GLU A 1 68 ? -10.593 -1.301 6.257 1.00 97.25 68 GLU A C 1
ATOM 531 O O . GLU A 1 68 ? -10.162 -1.805 7.299 1.00 97.25 68 GLU A O 1
ATOM 536 N N . ILE A 1 69 ? -10.497 0.004 6.010 1.00 98.25 69 ILE A N 1
ATOM 537 C CA . ILE A 1 69 ? -9.983 1.001 6.945 1.00 98.25 69 ILE A CA 1
ATOM 538 C C . ILE A 1 69 ? -10.948 2.185 7.014 1.00 98.25 69 ILE A C 1
ATOM 540 O O . ILE A 1 69 ? -11.594 2.550 6.034 1.00 98.25 69 ILE A O 1
ATOM 544 N N . LYS A 1 70 ? -11.045 2.812 8.185 1.00 98.25 70 LYS A N 1
ATOM 545 C CA . LYS A 1 70 ? -11.927 3.956 8.451 1.00 98.25 70 LYS A CA 1
ATOM 546 C C . LYS A 1 70 ? -11.117 5.138 8.950 1.00 98.25 70 LYS A C 1
ATOM 548 O O . LYS A 1 70 ? -10.164 4.969 9.709 1.00 98.25 70 LYS A O 1
ATOM 553 N N . LYS A 1 71 ? -11.492 6.347 8.534 1.00 98.31 71 LYS A N 1
ATOM 554 C CA . LYS A 1 71 ? -10.826 7.576 8.978 1.00 98.31 71 LYS A CA 1
ATOM 555 C C . LYS A 1 71 ? -10.996 7.756 10.491 1.00 98.31 71 LYS A C 1
ATOM 557 O O . LYS A 1 71 ? -12.103 7.652 11.011 1.00 98.31 71 LYS A O 1
ATOM 562 N N . ALA A 1 72 ? -9.899 8.042 11.187 1.00 97.88 72 ALA A N 1
ATOM 563 C CA . ALA A 1 72 ? -9.840 8.247 12.630 1.00 97.88 72 ALA A CA 1
ATOM 564 C C . ALA A 1 72 ? -8.836 9.369 12.954 1.00 97.88 72 ALA A C 1
ATOM 566 O O . ALA A 1 72 ? -7.631 9.140 13.102 1.00 97.88 72 ALA A O 1
ATOM 567 N N . GLY A 1 73 ? -9.342 10.601 13.050 1.00 97.69 73 GLY A N 1
ATOM 568 C CA . GLY A 1 73 ? -8.509 11.797 13.185 1.00 97.69 73 GLY A CA 1
ATOM 569 C C . GLY A 1 73 ? -7.675 12.042 11.925 1.00 97.69 73 GLY A C 1
ATOM 570 O O . GLY A 1 73 ? -8.213 12.094 10.819 1.00 97.69 73 GLY A O 1
ATOM 571 N N . SER A 1 74 ? -6.359 12.184 12.094 1.00 97.75 74 SER A N 1
ATOM 572 C CA . SER A 1 74 ? -5.393 12.360 10.999 1.00 97.75 74 SER A CA 1
ATOM 573 C C . SER A 1 74 ? -4.949 11.052 10.333 1.00 97.75 74 SER A C 1
ATOM 575 O O . SER A 1 74 ? -4.267 11.091 9.312 1.00 97.75 74 SER A O 1
ATOM 577 N N . ASN A 1 75 ? -5.326 9.903 10.896 1.00 98.56 75 ASN A N 1
ATOM 578 C CA . ASN A 1 75 ? -4.948 8.577 10.414 1.00 98.56 75 ASN A CA 1
ATOM 579 C C . ASN A 1 75 ? -6.187 7.788 9.965 1.00 98.56 75 ASN A C 1
ATOM 581 O O . ASN A 1 75 ? -7.325 8.232 10.125 1.00 98.56 75 ASN A O 1
ATOM 585 N N . TYR A 1 76 ? -5.961 6.587 9.444 1.00 98.75 76 TYR A N 1
ATOM 586 C CA . TYR A 1 76 ? -6.995 5.587 9.189 1.00 98.75 76 TYR A CA 1
ATOM 587 C C . TYR A 1 76 ? -6.756 4.379 10.085 1.00 98.75 76 TYR A C 1
ATOM 589 O O . TYR A 1 76 ? -5.607 4.071 10.395 1.00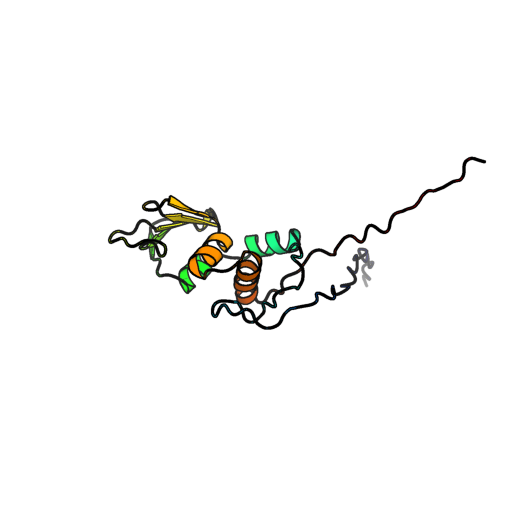 98.75 76 TYR A O 1
ATOM 597 N N . LYS A 1 77 ? -7.820 3.705 10.522 1.00 98.56 77 LYS A N 1
ATOM 598 C CA . LYS A 1 77 ? -7.746 2.546 11.413 1.00 98.56 77 LYS A CA 1
ATOM 599 C C . LYS A 1 77 ? -8.657 1.408 10.967 1.00 98.56 77 LYS A C 1
ATOM 601 O O . LYS A 1 77 ? -9.685 1.647 10.344 1.00 98.56 77 LYS A O 1
ATOM 606 N N . GLY A 1 78 ? -8.297 0.186 11.341 1.00 98.19 78 GLY A N 1
ATOM 607 C CA . GLY A 1 78 ? -9.091 -1.020 11.112 1.00 98.19 78 GLY A CA 1
ATOM 608 C C . GLY A 1 78 ? -8.606 -2.183 11.975 1.00 98.19 78 GLY A C 1
ATOM 609 O O . GLY A 1 78 ? -7.652 -2.037 12.745 1.00 98.19 78 GLY A O 1
ATOM 610 N N . CYS A 1 79 ? -9.257 -3.337 11.850 1.00 98.38 79 CYS A N 1
ATOM 611 C CA . CYS A 1 79 ? -8.692 -4.589 12.350 1.00 98.38 79 CYS A CA 1
ATOM 612 C C . CYS A 1 79 ? -7.50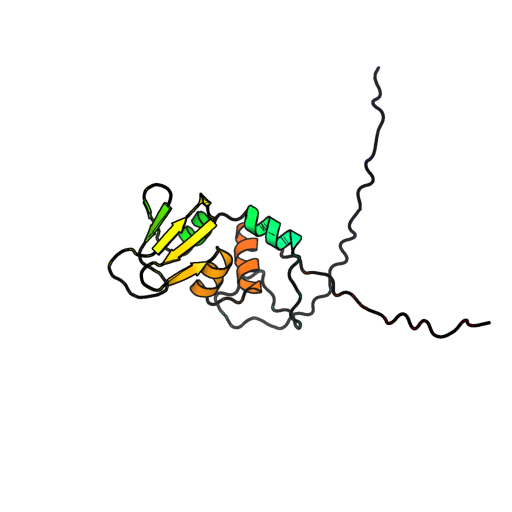9 -4.993 11.467 1.00 98.38 79 CYS A C 1
ATOM 614 O O . CYS A 1 79 ? -7.487 -4.711 10.271 1.00 98.38 79 CYS A O 1
ATOM 616 N N . CYS A 1 80 ? -6.508 -5.634 12.046 1.00 98.25 80 CYS A N 1
ATOM 617 C CA . CYS A 1 80 ? -5.311 -6.027 11.334 1.00 98.25 80 CYS A CA 1
ATOM 618 C C . CYS A 1 80 ? -5.594 -7.162 10.340 1.00 98.25 80 CYS A C 1
ATOM 620 O O . CYS A 1 80 ? -6.116 -8.198 10.742 1.00 98.25 80 CYS A O 1
ATOM 622 N N . PRO A 1 81 ? -5.163 -7.041 9.073 1.00 97.44 81 PRO A N 1
ATOM 623 C CA . PRO A 1 81 ? -5.288 -8.136 8.110 1.00 97.44 81 PRO A CA 1
ATOM 624 C C . PRO A 1 81 ? -4.298 -9.284 8.352 1.00 97.44 81 PRO A C 1
ATOM 626 O O . PRO A 1 81 ? -4.393 -10.336 7.729 1.00 97.44 81 PRO A O 1
ATOM 629 N N . PHE A 1 82 ? -3.298 -9.074 9.211 1.00 97.50 82 PHE A N 1
ATOM 630 C CA . PHE A 1 82 ? -2.164 -9.986 9.365 1.00 97.50 82 PHE A CA 1
ATOM 631 C C . PHE A 1 82 ? -2.226 -10.864 10.614 1.00 97.50 82 PHE A C 1
ATOM 633 O O . PHE A 1 82 ? -1.349 -11.703 10.808 1.00 97.50 82 PHE A O 1
ATOM 640 N N . HIS A 1 83 ? -3.205 -10.639 11.487 1.00 97.00 83 HIS A N 1
ATOM 641 C CA . HIS A 1 83 ? -3.469 -11.491 12.638 1.00 97.00 83 HIS A CA 1
ATOM 642 C C . HIS A 1 83 ? -4.924 -11.331 13.067 1.00 97.00 83 HIS A C 1
ATOM 644 O O . HIS A 1 83 ? -5.533 -10.289 12.837 1.00 97.00 83 HIS A O 1
ATOM 650 N N . THR A 1 84 ? -5.472 -12.362 13.697 1.00 96.56 84 THR A N 1
ATOM 651 C CA . THR A 1 84 ? -6.860 -12.353 14.152 1.00 96.56 84 THR A CA 1
ATOM 652 C C . THR A 1 84 ? -6.990 -11.530 15.430 1.00 96.56 84 THR A C 1
ATOM 654 O O . THR A 1 84 ? -6.402 -11.873 16.453 1.00 96.56 84 THR A O 1
ATOM 657 N N . GLU A 1 85 ? -7.804 -10.478 15.389 1.00 95.81 85 GLU A N 1
ATOM 658 C CA . GLU A 1 85 ? -8.124 -9.631 16.540 1.00 95.81 85 GLU A CA 1
ATOM 659 C C . GLU A 1 85 ? -9.581 -9.149 16.490 1.00 95.81 85 GLU A C 1
ATOM 661 O O . GLU A 1 85 ? -10.221 -9.178 15.439 1.00 95.81 85 GLU A O 1
ATOM 666 N N . LYS A 1 86 ? -10.119 -8.718 17.639 1.00 94.69 86 LYS A N 1
ATOM 667 C CA . LYS A 1 86 ? -11.491 -8.179 17.744 1.00 94.69 86 LYS A CA 1
ATOM 668 C C . LYS A 1 86 ? -11.538 -6.653 17.802 1.00 94.69 86 LYS A C 1
ATOM 670 O O . LYS A 1 86 ? -12.549 -6.061 17.441 1.00 94.69 86 LYS A O 1
ATOM 675 N N . SER A 1 87 ? -10.477 -6.025 18.296 1.00 96.25 87 SER A N 1
ATOM 676 C CA . SER A 1 87 ? -10.351 -4.575 18.408 1.00 96.25 87 SER A CA 1
ATOM 677 C C . SER A 1 87 ? -9.438 -4.037 17.304 1.00 96.25 87 SER A C 1
ATOM 679 O O . SER A 1 87 ? -8.483 -4.710 16.928 1.00 96.25 87 SER A O 1
ATOM 681 N N . PRO A 1 88 ? -9.691 -2.826 16.781 1.00 97.25 88 PRO A N 1
ATOM 682 C CA . PRO A 1 88 ? -8.866 -2.258 15.724 1.00 97.25 88 PRO A CA 1
ATOM 683 C C . PRO A 1 88 ? -7.486 -1.852 16.257 1.00 97.25 88 PRO A C 1
ATOM 685 O O . PRO A 1 88 ? -7.377 -0.878 17.009 1.00 97.25 88 PRO A O 1
ATOM 688 N N . SER A 1 89 ? -6.424 -2.553 15.846 1.00 98.00 89 SER A N 1
ATOM 689 C CA . SER A 1 89 ? -5.037 -2.177 16.168 1.00 98.00 89 SER A CA 1
ATOM 690 C C . SER A 1 89 ? -4.206 -1.766 14.951 1.00 98.00 89 SER A C 1
ATOM 692 O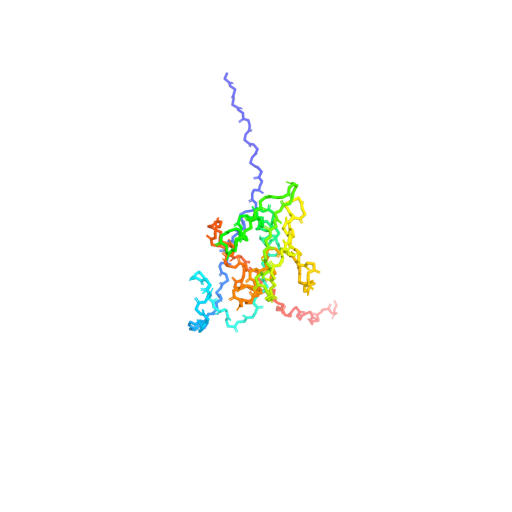 O . SER A 1 89 ? -3.058 -1.334 15.098 1.00 98.00 89 SER A O 1
ATOM 694 N N . PHE A 1 90 ? -4.777 -1.848 13.750 1.00 98.69 90 PHE A N 1
ATOM 695 C CA . PHE A 1 90 ? -4.133 -1.433 12.512 1.00 98.69 90 PHE A CA 1
ATOM 696 C C . PHE A 1 90 ? -4.356 0.055 12.255 1.00 98.69 90 PHE A C 1
ATOM 698 O O . PHE A 1 90 ? -5.483 0.541 12.335 1.00 98.69 90 PHE A O 1
ATOM 705 N N . SER A 1 91 ? -3.283 0.778 11.942 1.00 98.69 91 SER A N 1
ATOM 706 C CA . SER A 1 91 ? -3.291 2.209 11.655 1.00 98.69 91 SER A CA 1
ATOM 707 C C . SER A 1 91 ? -2.499 2.510 10.387 1.00 98.69 91 SER A C 1
ATOM 709 O O . SER A 1 91 ? -1.383 2.022 10.218 1.00 98.69 91 SER A O 1
ATOM 711 N N . VAL A 1 92 ? -3.031 3.385 9.540 1.00 98.81 92 VAL A N 1
ATOM 712 C CA . VAL A 1 92 ? -2.369 3.921 8.344 1.00 98.81 92 VAL A CA 1
ATOM 713 C C . VAL A 1 92 ? -2.210 5.424 8.513 1.00 98.81 92 VAL A C 1
ATOM 715 O O . VAL A 1 92 ? -3.164 6.114 8.876 1.00 98.81 92 VAL A O 1
ATOM 718 N N . SER A 1 93 ? -1.001 5.927 8.282 1.00 98.56 93 SER A N 1
ATOM 719 C CA . SER A 1 93 ? -0.677 7.345 8.396 1.00 98.56 93 SER A CA 1
ATOM 720 C C . SER A 1 93 ? -0.444 7.946 7.008 1.00 98.56 93 SER A C 1
ATOM 722 O O . SER A 1 93 ? 0.589 7.654 6.403 1.00 98.56 93 SER A O 1
ATOM 724 N N . PRO A 1 94 ? -1.354 8.805 6.508 1.00 98.06 94 PRO A N 1
ATOM 725 C CA . PRO A 1 94 ? -1.213 9.426 5.190 1.00 98.06 94 PRO A CA 1
ATOM 726 C C . PRO A 1 94 ? -0.011 10.372 5.127 1.00 98.06 94 PRO A C 1
ATOM 728 O O . PRO A 1 94 ? 0.711 10.403 4.139 1.00 98.06 94 PRO A O 1
ATOM 731 N N . SER A 1 95 ? 0.248 11.121 6.203 1.00 97.81 95 SER A N 1
ATOM 732 C CA . SER A 1 95 ? 1.361 12.077 6.254 1.00 97.81 95 SER A CA 1
ATOM 733 C C . SER A 1 95 ? 2.730 11.403 6.275 1.00 97.81 95 SER A C 1
ATOM 735 O O . SER A 1 95 ? 3.695 11.959 5.763 1.00 97.81 95 SER A O 1
ATOM 737 N N . LYS A 1 96 ? 2.822 10.211 6.871 1.00 97.88 96 LYS A N 1
ATOM 738 C CA . LYS A 1 96 ? 4.070 9.445 6.961 1.00 97.88 96 LYS A CA 1
ATOM 739 C C . LYS A 1 96 ? 4.217 8.397 5.857 1.00 97.88 96 LYS A C 1
ATOM 741 O O . LYS A 1 96 ? 5.287 7.815 5.757 1.00 97.88 96 LYS A O 1
ATOM 746 N N . GLN A 1 97 ? 3.162 8.133 5.083 1.00 98.12 97 GLN A N 1
ATOM 747 C CA . GLN A 1 97 ? 3.111 7.072 4.069 1.00 98.12 97 GLN A CA 1
ATOM 748 C C . GLN A 1 97 ? 3.517 5.685 4.617 1.00 98.12 97 GLN A C 1
ATOM 750 O O . GLN A 1 97 ? 4.234 4.919 3.977 1.00 98.12 97 GLN A O 1
ATOM 755 N N . ILE A 1 98 ? 3.049 5.355 5.830 1.00 98.62 98 ILE A N 1
ATOM 756 C CA . ILE A 1 98 ? 3.318 4.068 6.499 1.00 98.62 98 ILE A CA 1
ATOM 757 C C . ILE A 1 98 ? 2.059 3.462 7.118 1.00 98.62 98 ILE A C 1
ATOM 759 O O . ILE A 1 98 ? 1.115 4.173 7.480 1.00 98.62 98 ILE A O 1
ATOM 763 N N . PHE A 1 99 ? 2.094 2.149 7.333 1.00 98.75 99 PHE A N 1
ATOM 764 C CA . PHE A 1 99 ? 1.155 1.438 8.193 1.00 98.75 99 PHE A CA 1
ATOM 765 C C . PHE A 1 99 ? 1.856 0.865 9.428 1.00 98.75 99 PHE A C 1
ATOM 767 O O . PHE A 1 99 ? 3.053 0.559 9.419 1.00 98.75 99 PHE A O 1
ATOM 774 N N . LYS A 1 100 ? 1.090 0.673 10.499 1.00 98.75 100 LYS A N 1
ATOM 775 C CA . LYS A 1 100 ? 1.524 -0.030 11.705 1.00 98.75 100 LYS A CA 1
ATOM 776 C C . LYS A 1 100 ? 0.341 -0.743 12.342 1.00 98.75 100 LYS A C 1
ATOM 778 O O . LYS A 1 100 ? -0.714 -0.155 12.552 1.00 98.75 100 LYS A O 1
ATOM 783 N N . CYS A 1 101 ? 0.546 -2.001 12.689 1.00 98.62 101 CYS A N 1
ATOM 784 C CA . CYS A 1 101 ? -0.287 -2.741 13.611 1.00 98.62 101 CYS A CA 1
ATOM 785 C C . CYS A 1 101 ? 0.339 -2.674 15.005 1.00 98.62 101 CYS A C 1
ATOM 787 O O . CYS A 1 101 ? 1.496 -3.066 15.192 1.00 98.62 101 CYS A O 1
ATOM 789 N N . TYR A 1 102 ? -0.419 -2.178 15.977 1.00 98.12 102 TYR A N 1
ATOM 790 C CA . TYR A 1 102 ? 0.022 -2.095 17.368 1.00 98.12 102 TYR A CA 1
ATOM 791 C C . TYR A 1 102 ? -0.199 -3.403 18.142 1.00 98.12 102 TYR A C 1
ATOM 793 O O . TYR A 1 102 ? 0.441 -3.587 19.169 1.00 98.12 102 TYR A O 1
ATOM 801 N N . GLY A 1 103 ? -1.036 -4.319 17.639 1.00 97.69 103 GLY A N 1
ATOM 802 C CA . GLY A 1 103 ? -1.238 -5.648 18.228 1.00 97.69 103 GLY A CA 1
ATOM 803 C C . GLY A 1 103 ? -0.113 -6.632 17.897 1.00 97.69 103 GLY A C 1
ATOM 804 O O . GLY A 1 103 ? 0.498 -7.205 18.792 1.00 97.69 103 GLY A O 1
ATOM 805 N N . CYS A 1 104 ? 0.213 -6.800 16.609 1.00 97.75 104 CYS A N 1
ATOM 806 C CA . CYS A 1 104 ? 1.214 -7.780 16.154 1.00 97.75 104 CYS A CA 1
ATOM 807 C C . CYS A 1 104 ? 2.569 -7.175 15.753 1.00 97.75 104 CYS A C 1
ATOM 809 O O . CYS A 1 104 ? 3.479 -7.893 15.346 1.00 97.75 104 CYS A O 1
ATOM 811 N N . GLY A 1 105 ? 2.711 -5.850 15.800 1.00 97.81 105 GLY A N 1
ATOM 812 C CA . GLY A 1 105 ? 3.968 -5.159 15.513 1.00 97.81 105 GLY A CA 1
ATOM 813 C C . GLY A 1 105 ? 4.323 -5.014 14.028 1.00 97.81 105 GLY A C 1
ATOM 814 O O . GLY A 1 105 ? 5.245 -4.253 13.717 1.00 97.81 105 GLY A O 1
ATOM 815 N N . LYS A 1 106 ? 3.600 -5.655 13.100 1.00 98.38 106 LYS A N 1
ATOM 816 C CA . LYS A 1 106 ? 3.815 -5.467 11.654 1.00 98.38 106 LYS A CA 1
ATOM 817 C C . LYS A 1 106 ? 3.663 -4.004 11.254 1.00 98.38 106 LYS A C 1
ATOM 819 O O . LYS A 1 106 ? 2.774 -3.308 11.734 1.00 98.38 106 LYS A O 1
ATOM 824 N N . GLY A 1 107 ? 4.523 -3.540 10.364 1.00 98.44 107 GLY A N 1
ATOM 825 C CA . GLY A 1 107 ? 4.515 -2.173 9.866 1.00 98.44 107 GLY A CA 1
ATOM 826 C C . GLY A 1 107 ? 5.487 -2.015 8.710 1.00 98.44 107 GLY A C 1
ATOM 827 O O . GLY A 1 107 ? 6.325 -2.889 8.481 1.00 98.44 107 GLY A O 1
ATOM 828 N N . GLY A 1 108 ? 5.369 -0.906 7.995 1.00 98.25 108 GLY A N 1
ATOM 829 C CA . GLY A 1 108 ? 6.211 -0.606 6.846 1.00 98.25 108 GLY A CA 1
ATOM 830 C C . GLY A 1 108 ? 5.554 0.389 5.903 1.00 98.25 108 GLY A C 1
ATOM 831 O O . GLY A 1 108 ? 4.559 1.030 6.250 1.00 98.25 108 GLY A O 1
ATOM 832 N N . ASP A 1 109 ? 6.133 0.501 4.715 1.00 98.19 109 ASP A N 1
ATOM 833 C CA . ASP A 1 109 ? 5.587 1.284 3.613 1.00 98.19 109 ASP A CA 1
ATOM 834 C C . ASP A 1 109 ? 4.520 0.498 2.826 1.00 98.19 109 ASP A C 1
ATOM 836 O O . ASP A 1 109 ? 4.147 -0.632 3.169 1.00 98.19 109 ASP A O 1
ATOM 840 N N . LEU A 1 110 ? 4.012 1.114 1.758 1.00 97.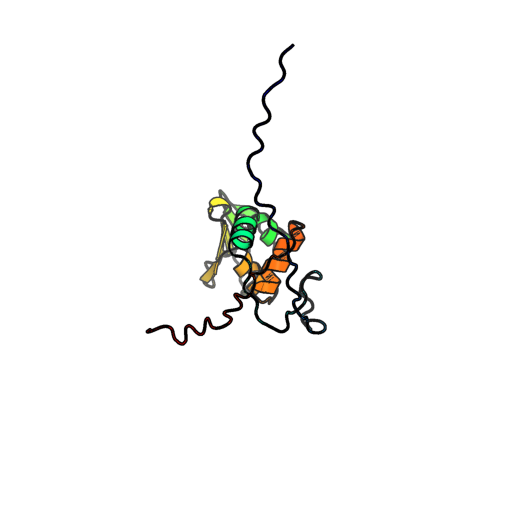69 110 LEU A N 1
ATOM 841 C CA . LEU A 1 110 ? 2.993 0.518 0.897 1.00 97.69 110 LEU A CA 1
ATOM 842 C C . LEU A 1 110 ? 3.478 -0.777 0.222 1.00 97.69 110 LEU A C 1
ATOM 844 O O . LEU A 1 110 ? 2.711 -1.735 0.127 1.00 97.69 110 LEU A O 1
ATOM 848 N N . PHE A 1 111 ? 4.747 -0.853 -0.203 1.00 98.06 111 PHE A N 1
ATOM 849 C CA . PHE A 1 111 ? 5.276 -2.051 -0.858 1.00 98.06 111 PHE A CA 1
ATOM 850 C C . PHE A 1 111 ? 5.338 -3.200 0.136 1.00 98.06 111 PHE A C 1
ATOM 852 O O . PHE A 1 111 ? 4.918 -4.312 -0.182 1.00 98.06 111 PHE A O 1
ATOM 859 N N . ARG A 1 112 ? 5.778 -2.921 1.368 1.00 98.38 112 ARG A N 1
ATOM 860 C CA . ARG A 1 112 ? 5.786 -3.911 2.439 1.00 98.38 112 ARG A CA 1
ATOM 861 C C . ARG A 1 112 ? 4.385 -4.428 2.750 1.00 98.38 112 ARG A C 1
ATOM 863 O O . ARG A 1 112 ? 4.225 -5.627 2.973 1.00 98.38 112 ARG A O 1
ATOM 870 N N . PHE A 1 113 ? 3.379 -3.553 2.753 1.00 98.50 113 PHE A N 1
ATOM 871 C CA . PHE A 1 113 ? 1.988 -3.970 2.930 1.00 98.50 113 PHE A CA 1
ATOM 872 C C . PHE A 1 113 ? 1.554 -4.927 1.816 1.00 98.50 113 PHE A C 1
ATOM 874 O O . PHE A 1 113 ? 1.061 -6.014 2.107 1.00 98.50 113 PHE A O 1
ATOM 881 N N . VAL A 1 114 ? 1.772 -4.547 0.552 1.00 98.06 114 VAL A N 1
ATOM 882 C CA . VAL A 1 114 ? 1.376 -5.345 -0.619 1.00 98.06 114 VAL A CA 1
ATOM 883 C C . VAL A 1 114 ? 2.081 -6.703 -0.627 1.00 98.06 114 VAL A C 1
ATOM 885 O O . VAL A 1 114 ? 1.417 -7.718 -0.827 1.00 98.06 114 VAL A O 1
ATOM 888 N N . GLN A 1 115 ? 3.386 -6.748 -0.341 1.00 97.62 115 GLN A N 1
ATOM 889 C CA . GLN A 1 115 ? 4.137 -7.999 -0.195 1.00 97.62 115 GLN A CA 1
ATOM 890 C C . GLN A 1 115 ? 3.493 -8.933 0.828 1.00 97.62 115 GLN A C 1
ATOM 892 O O . GLN A 1 115 ? 3.164 -10.073 0.504 1.00 97.62 115 GLN A O 1
ATOM 897 N N . ASP A 1 116 ? 3.301 -8.446 2.057 1.00 97.44 116 ASP A N 1
ATOM 898 C CA . ASP A 1 116 ? 2.804 -9.266 3.159 1.00 97.44 116 ASP A CA 1
ATOM 899 C C . ASP A 1 116 ? 1.338 -9.680 2.924 1.00 97.44 116 ASP A C 1
ATOM 901 O O . ASP A 1 116 ? 0.963 -10.812 3.231 1.00 97.44 116 ASP A O 1
ATOM 905 N N . PHE A 1 117 ? 0.510 -8.791 2.361 1.00 97.56 117 PHE A N 1
ATOM 906 C CA . PHE A 1 117 ? -0.924 -9.021 2.162 1.00 97.56 117 PHE A CA 1
ATOM 907 C C . PHE A 1 117 ? -1.217 -9.931 0.963 1.00 97.56 117 PHE A C 1
ATOM 909 O O . PHE A 1 117 ? -2.017 -10.859 1.071 1.00 97.56 117 PHE A O 1
ATOM 916 N N . LYS A 1 118 ? -0.551 -9.706 -0.178 1.00 95.81 118 LYS A N 1
ATOM 917 C CA . LYS A 1 118 ? -0.741 -10.484 -1.418 1.00 95.81 118 LYS A CA 1
ATOM 918 C C . LYS A 1 118 ? 0.231 -11.658 -1.555 1.00 95.81 118 LYS A C 1
ATOM 920 O O . LYS A 1 118 ? 0.124 -12.418 -2.515 1.00 95.81 118 LYS A O 1
ATOM 925 N N . ARG A 1 119 ? 1.153 -11.829 -0.598 1.00 95.62 119 ARG A N 1
ATOM 926 C CA . ARG A 1 119 ? 2.247 -12.817 -0.639 1.00 95.62 119 ARG A CA 1
ATOM 927 C C . ARG A 1 119 ? 3.083 -12.672 -1.909 1.00 95.62 119 ARG A C 1
ATOM 929 O O . ARG A 1 119 ? 3.327 -13.643 -2.620 1.00 95.62 119 ARG A O 1
ATOM 936 N N . LEU A 1 120 ? 3.470 -11.435 -2.198 1.00 95.19 120 LEU A N 1
ATOM 937 C CA . LEU A 1 120 ? 4.260 -11.070 -3.369 1.00 95.19 120 LEU A CA 1
ATOM 938 C C . LEU A 1 120 ? 5.717 -10.830 -2.983 1.00 95.19 120 LEU A C 1
ATOM 940 O O . LEU A 1 120 ? 6.023 -10.356 -1.886 1.00 95.19 120 LEU A O 1
ATOM 944 N N . THR A 1 121 ? 6.627 -11.119 -3.908 1.00 94.56 121 THR A N 1
ATOM 945 C CA . THR A 1 121 ? 8.008 -10.636 -3.843 1.00 94.56 121 THR A CA 1
ATOM 946 C C . THR A 1 121 ? 8.049 -9.110 -3.968 1.00 94.56 121 THR A C 1
ATOM 948 O O . THR A 1 121 ? 7.065 -8.460 -4.317 1.00 94.56 121 THR A O 1
ATOM 951 N N . PHE A 1 122 ? 9.206 -8.499 -3.694 1.00 95.06 122 PHE A N 1
ATOM 952 C CA . PHE A 1 122 ? 9.360 -7.051 -3.869 1.00 95.06 122 PHE A CA 1
ATOM 953 C C . PHE A 1 122 ? 9.093 -6.597 -5.300 1.00 95.06 122 PHE A C 1
ATOM 955 O O . PHE A 1 122 ? 8.347 -5.644 -5.491 1.00 95.06 122 PHE A O 1
ATOM 962 N N . SER A 1 123 ? 9.649 -7.290 -6.298 1.00 93.75 123 SER A N 1
ATOM 963 C CA . SER A 1 123 ? 9.443 -6.893 -7.691 1.00 93.75 123 SER A CA 1
ATOM 964 C C . SER A 1 123 ? 7.972 -7.007 -8.083 1.00 93.75 123 SER A C 1
ATOM 966 O O . SER A 1 123 ? 7.424 -6.047 -8.612 1.00 93.75 123 SER A O 1
ATOM 968 N N . GLU A 1 124 ? 7.300 -8.102 -7.726 1.00 94.62 124 GLU A N 1
ATOM 969 C CA . GLU A 1 124 ? 5.859 -8.247 -7.961 1.00 94.62 124 GLU A CA 1
ATOM 970 C C . GLU A 1 124 ? 5.036 -7.170 -7.242 1.00 94.62 124 GLU A C 1
ATOM 972 O O . GLU A 1 124 ? 4.093 -6.643 -7.819 1.00 94.62 124 GLU A O 1
ATOM 977 N N . ALA A 1 125 ? 5.391 -6.792 -6.011 1.00 97.06 125 ALA A N 1
ATOM 978 C CA . ALA A 1 125 ? 4.709 -5.713 -5.298 1.00 97.06 125 ALA A CA 1
ATOM 979 C C . ALA A 1 125 ? 4.923 -4.342 -5.966 1.00 97.06 125 ALA A C 1
ATOM 981 O O . ALA A 1 125 ? 3.995 -3.537 -6.014 1.00 97.06 125 ALA A O 1
ATOM 982 N N . VAL A 1 126 ? 6.115 -4.076 -6.513 1.00 96.69 126 VAL A N 1
ATOM 983 C CA . VAL A 1 126 ? 6.378 -2.853 -7.290 1.00 96.69 126 VAL A CA 1
ATOM 984 C C . VAL A 1 126 ? 5.542 -2.832 -8.566 1.00 96.69 126 VAL A C 1
ATOM 986 O O . VAL A 1 126 ? 4.917 -1.814 -8.847 1.00 96.69 126 VAL A O 1
ATOM 989 N N . HIS A 1 127 ? 5.466 -3.951 -9.292 1.00 95.56 127 HIS A N 1
ATOM 990 C CA . HIS A 1 127 ? 4.588 -4.090 -10.463 1.00 95.56 127 HIS A CA 1
ATOM 991 C C . HIS A 1 127 ? 3.115 -3.917 -10.097 1.00 95.56 127 HIS A C 1
ATOM 993 O O . HIS A 1 127 ? 2.411 -3.175 -10.770 1.00 95.56 127 HIS A O 1
ATOM 999 N N . TYR A 1 128 ? 2.669 -4.512 -8.985 1.00 96.38 128 TYR A N 1
ATOM 1000 C CA . TYR A 1 128 ? 1.295 -4.368 -8.503 1.00 96.38 128 TYR A CA 1
ATOM 1001 C C . TYR A 1 128 ? 0.938 -2.895 -8.348 1.00 96.38 128 TYR A C 1
ATOM 1003 O O . TYR A 1 128 ? -0.101 -2.462 -8.825 1.00 96.38 128 TYR A O 1
ATOM 1011 N N . VAL A 1 129 ? 1.800 -2.119 -7.692 1.00 96.75 129 VAL A N 1
ATOM 1012 C CA . VAL A 1 129 ? 1.567 -0.689 -7.480 1.00 96.75 129 VAL A CA 1
ATOM 1013 C C . VAL A 1 129 ? 1.659 0.065 -8.803 1.00 96.75 129 VAL A C 1
ATOM 1015 O O . VAL A 1 129 ? 0.761 0.844 -9.097 1.00 96.75 129 VAL A O 1
ATOM 1018 N N . ALA A 1 130 ? 2.678 -0.196 -9.624 1.00 96.25 130 ALA A N 1
ATOM 1019 C CA . ALA A 1 130 ? 2.865 0.463 -10.916 1.00 96.25 130 ALA A CA 1
ATOM 1020 C C . ALA A 1 130 ? 1.636 0.317 -11.834 1.00 96.25 130 ALA A C 1
ATOM 1022 O O . ALA A 1 130 ? 1.207 1.307 -12.425 1.00 96.25 130 ALA A O 1
ATOM 1023 N N . ASP A 1 131 ? 0.990 -0.854 -11.849 1.00 95.06 131 ASP A N 1
ATOM 1024 C CA . ASP A 1 131 ? -0.242 -1.102 -12.610 1.00 95.06 131 ASP A CA 1
ATOM 1025 C C . ASP A 1 131 ? -1.389 -0.165 -12.212 1.00 95.06 131 ASP A C 1
ATOM 1027 O O . ASP A 1 131 ? -2.161 0.264 -13.065 1.00 95.06 131 ASP A O 1
ATOM 1031 N N . ARG A 1 132 ? -1.515 0.190 -10.924 1.00 94.12 132 ARG A N 1
ATOM 1032 C CA . ARG A 1 132 ? -2.586 1.094 -10.449 1.00 94.12 132 ARG A CA 1
ATOM 1033 C C . ARG A 1 132 ? -2.342 2.537 -10.874 1.00 94.12 132 ARG A C 1
ATOM 1035 O O . ARG A 1 132 ? -3.283 3.321 -10.941 1.00 94.12 132 ARG A O 1
ATOM 1042 N N . TYR A 1 133 ? -1.095 2.865 -11.197 1.00 94.75 133 TYR A N 1
ATOM 1043 C CA . TYR A 1 133 ? -0.683 4.170 -11.702 1.00 94.75 133 TYR A CA 1
ATOM 1044 C C . TYR A 1 133 ? -0.421 4.163 -13.216 1.00 94.75 133 TYR A C 1
ATOM 1046 O O . TYR A 1 133 ? 0.005 5.182 -13.753 1.00 94.75 133 TYR A O 1
ATOM 1054 N N . ASN A 1 134 ? -0.706 3.053 -13.915 1.00 94.44 134 ASN A N 1
ATOM 1055 C CA . ASN A 1 134 ? -0.411 2.855 -15.340 1.00 94.44 134 ASN A CA 1
ATOM 1056 C C . ASN A 1 134 ? 1.062 3.137 -15.707 1.00 94.44 134 ASN A C 1
ATOM 1058 O O . ASN A 1 134 ? 1.363 3.631 -16.794 1.00 94.44 134 ASN A O 1
ATOM 1062 N N . GLU A 1 135 ? 1.988 2.835 -14.797 1.00 93.19 135 GLU A N 1
ATOM 1063 C CA . GLU A 1 135 ? 3.429 3.012 -14.985 1.00 93.19 135 GLU A CA 1
ATOM 1064 C C . GLU A 1 135 ? 4.081 1.676 -15.366 1.00 93.19 135 GLU A C 1
ATOM 1066 O O . GLU A 1 135 ? 3.730 0.617 -14.851 1.00 93.19 135 GLU A O 1
ATOM 1071 N N . THR A 1 136 ? 5.068 1.709 -16.262 1.00 92.50 136 THR A N 1
ATOM 1072 C CA . THR A 1 136 ? 5.854 0.513 -16.611 1.00 92.50 136 THR A CA 1
ATOM 1073 C C . THR A 1 136 ? 7.105 0.448 -15.745 1.00 92.50 136 THR A C 1
ATOM 1075 O O . THR A 1 136 ? 7.877 1.405 -15.710 1.00 92.50 136 THR A O 1
ATOM 1078 N N . VAL A 1 137 ? 7.343 -0.688 -15.083 1.00 91.38 137 VAL A N 1
ATOM 1079 C CA . VAL A 1 137 ? 8.526 -0.861 -14.228 1.00 91.38 137 VAL A CA 1
ATOM 1080 C C . VAL A 1 137 ? 9.815 -0.812 -15.044 1.00 91.38 137 VAL A C 1
ATOM 1082 O O . VAL A 1 137 ? 10.003 -1.568 -16.000 1.00 91.38 137 VAL A O 1
ATOM 1085 N N . ILE A 1 138 ? 10.724 0.069 -14.625 1.00 90.56 138 ILE A N 1
ATOM 1086 C CA . ILE A 1 138 ? 12.040 0.257 -15.235 1.00 90.56 138 ILE A CA 1
ATOM 1087 C C . ILE A 1 138 ? 13.084 -0.496 -14.408 1.00 90.56 138 ILE A C 1
ATOM 1089 O O . ILE A 1 138 ? 13.131 -0.377 -13.186 1.00 90.56 138 ILE A O 1
ATOM 1093 N N . TYR A 1 139 ? 13.939 -1.257 -15.085 1.00 90.44 139 TYR A N 1
ATOM 1094 C CA . TYR A 1 139 ? 15.063 -1.966 -14.478 1.00 90.44 139 TYR A CA 1
ATOM 1095 C C . TYR A 1 139 ? 16.390 -1.301 -14.848 1.00 90.44 139 TYR A C 1
ATOM 1097 O O . TYR A 1 139 ? 16.543 -0.768 -15.952 1.00 90.44 139 TYR A O 1
ATOM 1105 N N . GLU A 1 140 ? 17.360 -1.366 -13.939 1.00 87.38 140 GLU A N 1
ATOM 1106 C CA . GLU A 1 140 ? 18.720 -0.904 -14.187 1.00 87.38 140 GLU A CA 1
ATOM 1107 C C . GLU A 1 140 ? 19.369 -1.701 -15.320 1.00 87.38 140 GLU A C 1
ATOM 1109 O O . GLU A 1 140 ? 19.195 -2.917 -15.458 1.00 87.38 140 GLU A O 1
ATOM 1114 N N . ARG A 1 141 ? 20.172 -1.010 -16.137 1.00 78.62 141 ARG A N 1
ATOM 1115 C CA . ARG A 1 141 ? 20.982 -1.682 -17.152 1.00 78.62 141 ARG A CA 1
ATOM 1116 C C . ARG A 1 141 ? 22.128 -2.432 -16.474 1.00 78.62 141 ARG A C 1
ATOM 1118 O O . ARG A 1 141 ? 22.882 -1.804 -15.732 1.00 78.62 141 ARG A O 1
ATOM 1125 N N . PRO A 1 142 ? 22.335 -3.728 -16.771 1.00 66.12 142 PRO A N 1
ATOM 1126 C CA . PRO A 1 142 ? 23.513 -4.427 -16.286 1.00 66.12 142 PRO A CA 1
ATOM 1127 C C . PRO A 1 142 ? 24.765 -3.726 -16.819 1.00 66.12 142 PRO A C 1
ATOM 1129 O O . PRO A 1 142 ? 24.933 -3.550 -18.029 1.00 66.12 142 PRO A O 1
ATOM 1132 N N . ILE A 1 143 ? 25.639 -3.304 -15.907 1.00 64.94 143 ILE A N 1
ATOM 1133 C CA . ILE A 1 143 ? 26.917 -2.690 -16.256 1.00 64.94 143 ILE A CA 1
ATOM 1134 C C . ILE A 1 143 ? 27.801 -3.806 -16.815 1.00 64.94 143 ILE A C 1
ATOM 1136 O O . ILE A 1 143 ? 28.344 -4.615 -16.062 1.00 64.94 143 ILE A O 1
ATOM 1140 N N . ASN A 1 144 ? 27.931 -3.888 -18.138 1.00 60.69 144 ASN A N 1
ATOM 1141 C CA . ASN A 1 144 ? 28.822 -4.862 -18.755 1.00 60.69 144 ASN A CA 1
ATOM 1142 C C . ASN A 1 144 ? 30.265 -4.380 -18.536 1.00 60.69 144 ASN A C 1
ATOM 1144 O O . ASN A 1 144 ? 30.786 -3.571 -19.303 1.00 60.69 144 ASN A O 1
ATOM 1148 N N . ARG A 1 145 ? 30.902 -4.816 -17.442 1.00 56.56 145 ARG A N 1
ATOM 1149 C CA . ARG A 1 145 ? 32.337 -4.597 -17.216 1.00 56.56 145 ARG A CA 1
ATOM 1150 C C . ARG A 1 145 ? 33.121 -5.514 -18.151 1.00 56.56 145 ARG A C 1
ATOM 1152 O O . ARG A 1 145 ? 33.715 -6.499 -17.715 1.00 56.56 145 ARG A O 1
ATOM 1159 N N . THR A 1 146 ? 33.144 -5.201 -19.442 1.00 55.31 146 THR A N 1
ATOM 1160 C CA . THR A 1 146 ? 34.180 -5.747 -20.316 1.00 55.31 146 THR A CA 1
ATOM 1161 C C . THR A 1 146 ? 35.508 -5.247 -19.761 1.00 55.31 146 THR A C 1
ATOM 1163 O O . THR A 1 146 ? 35.754 -4.044 -19.723 1.00 55.31 146 THR A O 1
ATOM 1166 N N . ARG A 1 147 ? 36.317 -6.173 -19.235 1.00 53.62 147 ARG A N 1
ATOM 1167 C CA . ARG A 1 147 ? 37.678 -5.936 -18.743 1.00 53.62 147 ARG A CA 1
ATOM 1168 C C . ARG A 1 147 ? 38.428 -5.026 -19.722 1.00 53.62 147 ARG A C 1
ATOM 1170 O O . ARG A 1 147 ? 38.824 -5.494 -20.787 1.00 53.62 147 ARG A O 1
ATOM 1177 N N . SER A 1 148 ? 38.709 -3.783 -19.335 1.00 52.97 148 SER A N 1
ATOM 1178 C CA . SER A 1 148 ? 39.862 -3.072 -19.884 1.00 52.97 148 SER A CA 1
ATOM 1179 C C . SER A 1 148 ? 41.104 -3.831 -19.425 1.00 52.97 148 SER A C 1
ATOM 1181 O O . SER A 1 148 ? 41.623 -3.603 -18.334 1.00 52.97 148 SER A O 1
ATOM 1183 N N . ARG A 1 149 ? 41.545 -4.800 -20.234 1.00 53.66 149 ARG A N 1
ATOM 1184 C CA . ARG A 1 149 ? 42.938 -5.244 -20.242 1.00 53.66 149 ARG A CA 1
ATOM 1185 C C . ARG A 1 149 ? 43.757 -4.053 -20.742 1.00 53.66 149 ARG A C 1
ATOM 1187 O O . ARG A 1 149 ? 44.015 -3.950 -21.931 1.00 53.66 149 ARG A O 1
ATOM 1194 N N . PHE A 1 150 ? 44.137 -3.156 -19.840 1.00 55.66 150 PHE A N 1
ATOM 1195 C CA . PHE A 1 150 ? 45.383 -2.423 -20.015 1.00 55.66 150 PHE A CA 1
ATOM 1196 C C . PHE A 1 150 ? 46.495 -3.433 -19.703 1.00 55.66 150 PHE A C 1
ATOM 1198 O O . PHE A 1 150 ? 46.837 -3.651 -18.546 1.00 55.66 150 PHE A O 1
ATOM 1205 N N . HIS A 1 151 ? 46.922 -4.173 -20.726 1.00 55.84 151 HIS A N 1
ATOM 1206 C CA . HIS A 1 151 ? 48.259 -4.755 -20.775 1.00 55.84 151 HIS A CA 1
ATOM 1207 C C . HIS A 1 151 ? 49.056 -3.867 -21.729 1.00 55.84 151 HIS A C 1
ATOM 1209 O O . HIS A 1 151 ? 48.594 -3.628 -22.843 1.00 55.84 151 HIS A O 1
ATOM 1215 N N . ASP A 1 152 ? 50.199 -3.409 -21.228 1.00 53.91 152 ASP A N 1
ATOM 1216 C CA . ASP A 1 152 ? 51.377 -2.920 -21.943 1.00 53.91 152 ASP A CA 1
ATOM 1217 C C . ASP A 1 152 ? 51.247 -1.650 -22.793 1.00 53.91 152 ASP A C 1
ATOM 1219 O O . ASP A 1 152 ? 50.644 -1.648 -23.860 1.00 53.91 152 ASP A O 1
ATOM 1223 N N . LEU A 1 153 ? 51.911 -0.591 -22.316 1.00 49.34 153 LEU A N 1
ATOM 1224 C CA . LEU A 1 153 ? 52.898 0.195 -23.067 1.00 49.34 153 LEU A CA 1
ATOM 1225 C C . LEU A 1 153 ? 53.803 0.905 -22.037 1.00 49.34 153 LEU A C 1
ATOM 1227 O O . LEU A 1 153 ? 53.686 2.105 -21.807 1.00 49.34 153 LEU A O 1
ATOM 1231 N N . ASP A 1 154 ? 54.674 0.126 -21.386 1.00 51.22 154 ASP A N 1
ATOM 1232 C CA . ASP A 1 154 ? 56.017 0.615 -21.064 1.00 51.22 154 ASP A CA 1
ATOM 1233 C C . ASP A 1 154 ? 56.837 0.453 -22.350 1.00 51.22 154 ASP A C 1
ATOM 1235 O O . ASP A 1 154 ? 57.120 -0.673 -22.773 1.00 51.22 154 ASP A O 1
ATOM 1239 N N . LEU A 1 155 ? 57.145 1.575 -23.000 1.00 47.41 155 LEU A N 1
ATOM 1240 C CA . LEU A 1 155 ? 58.235 1.736 -23.964 1.00 47.41 155 LEU A CA 1
ATOM 1241 C C . LEU A 1 155 ? 58.601 3.217 -24.063 1.00 47.41 155 LEU A C 1
ATOM 1243 O O . LEU A 1 155 ? 57.692 4.027 -24.356 1.00 47.41 155 LEU A O 1
#

Organism: NCBI:txid2666025

Secondary structure (DSSP, 8-state):
----------------------B-S--S-TTS-TT---BSS-PPBPHHHHHHHHHH--HHHHHHHHS--EEETTEEEE--TTS--SS--EEEETTTTEEEETTT--EE-HHHHHHHHHT--HHHHHHHHHHHTTPPPPBPPP-------------

Nearest PDB structures (foldseek):
  1d0q-assembly1_B  TM=9.711E-01  e=2.908E-10  Geobacillus stearothermophilus
  2au3-assembly1_A  TM=9.427E-01  e=2.099E-09  Aquifex aeolicus

InterPro domains:
  IPR002694 Zinc finger, CHC2-type [PF01807] (48-139)
  IPR002694 Zinc finger, CHC2-type [SM00400] (76-130)
  IPR036977 DNA Primase, CHC2-type zinc finger [G3DSA:3.90.580.10] (43-138)
  IPR050219 DnaG Primase [PTHR30313] (44-145)

Mean predicted aligned error: 10.93 Å

Radius of gyration: 22.34 Å; Cα contacts (8 Å, |Δi|>4): 184; chains: 1; bounding box: 70×62×54 Å